Protein AF-A0A379WKY5-F1 (afdb_monomer_lite)

Structure (mmCIF, N/CA/C/O backbone):
data_AF-A0A379WKY5-F1
#
_entry.id   AF-A0A379WKY5-F1
#
loop_
_atom_site.group_PDB
_atom_site.id
_atom_site.type_symbol
_atom_site.label_atom_id
_atom_site.label_alt_id
_atom_site.label_comp_id
_atom_site.label_asym_id
_atom_site.label_entity_id
_atom_site.label_seq_id
_atom_site.pdbx_PDB_ins_code
_atom_site.Cartn_x
_atom_site.Cartn_y
_atom_site.Cartn_z
_atom_site.occupancy
_atom_site.B_iso_or_equiv
_atom_site.auth_seq_id
_atom_site.auth_comp_id
_atom_site.auth_asym_id
_atom_site.auth_atom_id
_atom_site.pdbx_PDB_model_num
ATOM 1 N N . MET A 1 1 ? 5.762 -23.354 29.849 1.00 63.06 1 MET A N 1
ATOM 2 C CA . MET A 1 1 ? 4.582 -22.729 30.491 1.00 63.06 1 MET A CA 1
ATOM 3 C C . MET A 1 1 ? 4.704 -21.207 30.547 1.00 63.06 1 MET A C 1
ATOM 5 O O . MET A 1 1 ? 3.848 -20.543 29.982 1.00 63.06 1 MET A O 1
ATOM 9 N N . SER A 1 2 ? 5.755 -20.634 31.151 1.00 80.88 2 SER A N 1
ATOM 10 C CA . SER A 1 2 ? 5.950 -19.170 31.210 1.00 80.88 2 SER A CA 1
ATOM 11 C C . SER A 1 2 ? 6.168 -18.521 29.837 1.00 80.88 2 SER A C 1
ATOM 13 O O . SER A 1 2 ? 5.559 -17.500 29.547 1.00 80.88 2 SER A O 1
ATOM 15 N N . GLU A 1 3 ? 6.966 -19.130 28.958 1.00 87.94 3 GLU A N 1
ATOM 16 C CA . GLU A 1 3 ? 7.247 -18.569 27.624 1.00 87.94 3 GLU A CA 1
ATOM 17 C C . GLU A 1 3 ? 6.011 -18.522 26.713 1.00 87.94 3 GLU A C 1
ATOM 19 O O . GLU A 1 3 ? 5.796 -17.538 26.015 1.00 87.94 3 GLU A O 1
ATOM 24 N N . GLN A 1 4 ? 5.144 -19.540 26.770 1.00 92.00 4 GLN A N 1
ATOM 25 C CA . GLN A 1 4 ? 3.870 -19.546 26.036 1.00 92.00 4 GLN A CA 1
ATOM 26 C C . GLN A 1 4 ? 2.934 -18.434 26.515 1.00 92.00 4 GLN A C 1
ATOM 28 O O . GLN A 1 4 ? 2.257 -17.804 25.707 1.00 92.00 4 GLN A O 1
ATOM 33 N N . PHE A 1 5 ? 2.918 -18.174 27.824 1.00 93.50 5 PHE A N 1
ATOM 34 C CA . PHE A 1 5 ? 2.142 -17.081 28.398 1.00 93.50 5 PHE A CA 1
ATOM 35 C C . PHE A 1 5 ? 2.673 -15.709 27.954 1.00 93.50 5 PHE A C 1
ATOM 37 O O . PHE A 1 5 ? 1.889 -14.845 27.569 1.00 93.50 5 PHE A O 1
ATOM 44 N N . LEU A 1 6 ? 3.997 -15.524 27.924 1.00 95.19 6 LEU A N 1
ATOM 45 C CA . LEU A 1 6 ? 4.616 -14.294 27.416 1.00 95.19 6 LEU A CA 1
ATOM 46 C C . LEU A 1 6 ? 4.352 -14.087 25.918 1.00 95.19 6 LEU A C 1
ATOM 48 O O . LEU A 1 6 ? 4.023 -12.975 25.509 1.00 95.19 6 LEU A O 1
ATOM 52 N N . TYR A 1 7 ? 4.419 -15.150 25.113 1.00 95.50 7 TYR A N 1
ATOM 53 C CA . TYR A 1 7 ? 4.087 -15.099 23.688 1.00 95.50 7 TYR A CA 1
ATOM 54 C C . TYR A 1 7 ? 2.615 -14.731 23.448 1.00 95.50 7 TYR A C 1
ATOM 56 O O . TYR A 1 7 ? 2.308 -13.897 22.596 1.00 95.50 7 TYR A O 1
ATOM 64 N N . PHE A 1 8 ? 1.699 -15.301 24.236 1.00 95.62 8 PHE A N 1
ATOM 65 C CA . PHE A 1 8 ? 0.283 -14.938 24.188 1.00 95.62 8 PHE A CA 1
ATOM 66 C C . PHE A 1 8 ? 0.066 -13.456 24.521 1.00 95.62 8 PHE A C 1
ATOM 68 O O . PHE A 1 8 ? -0.631 -12.760 23.783 1.00 95.62 8 PHE A O 1
ATOM 75 N N . LEU A 1 9 ? 0.701 -12.953 25.586 1.00 96.06 9 LEU A N 1
ATOM 76 C CA . LEU A 1 9 ? 0.624 -11.537 25.948 1.00 96.06 9 LEU A CA 1
ATOM 77 C C . LEU A 1 9 ? 1.175 -10.638 24.840 1.00 96.06 9 LEU A C 1
ATOM 79 O O . LEU A 1 9 ? 0.523 -9.663 24.473 1.00 96.06 9 LEU A O 1
ATOM 83 N N . GLN A 1 10 ? 2.326 -10.984 24.264 1.00 96.69 10 GLN A N 1
ATOM 84 C CA . GLN A 1 10 ? 2.897 -10.251 23.136 1.00 96.69 10 GLN A CA 1
ATOM 85 C C . GLN A 1 10 ? 1.910 -10.176 21.967 1.00 96.69 10 GLN A C 1
ATOM 87 O O . GLN A 1 10 ? 1.703 -9.100 21.406 1.00 96.69 10 GLN A O 1
ATOM 92 N N . GLN A 1 11 ? 1.261 -11.290 21.622 1.00 97.38 11 GLN A N 1
ATOM 93 C CA . GLN A 1 11 ? 0.344 -11.305 20.492 1.00 97.38 11 GLN A CA 1
ATOM 94 C C . GLN A 1 11 ? -0.980 -10.596 20.772 1.00 97.38 11 GLN A C 1
ATOM 96 O O . GLN A 1 11 ? -1.547 -9.984 19.867 1.00 97.38 11 GLN A O 1
ATOM 101 N N . MET A 1 12 ? -1.425 -10.588 22.027 1.00 97.38 12 MET A N 1
ATOM 102 C CA . MET A 1 12 ? -2.538 -9.752 22.465 1.00 97.38 12 MET A CA 1
ATOM 103 C C . MET A 1 12 ? -2.213 -8.264 22.268 1.00 97.38 12 MET A C 1
ATOM 105 O O . MET A 1 12 ? -3.011 -7.545 21.669 1.00 97.38 12 MET A O 1
ATOM 109 N N . PHE A 1 13 ? -1.031 -7.808 22.698 1.00 97.50 13 PHE A N 1
ATOM 110 C CA . PHE A 1 13 ? -0.608 -6.420 22.489 1.00 97.50 13 PHE A CA 1
ATOM 111 C C . PHE A 1 13 ? -0.462 -6.080 21.004 1.00 97.50 13 PHE A C 1
ATOM 113 O 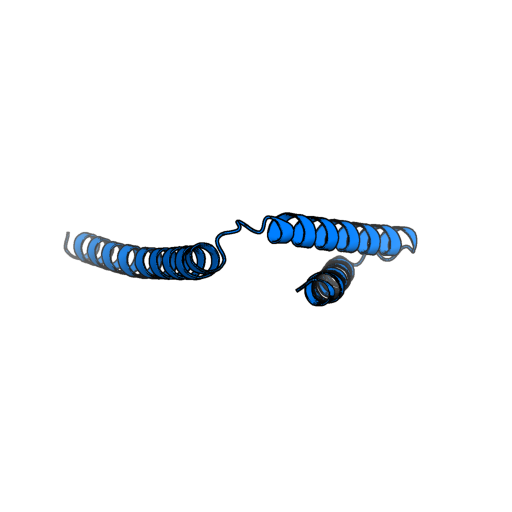O . PHE A 1 13 ? -1.014 -5.073 20.568 1.00 97.50 13 PHE A O 1
ATOM 120 N N . ASN A 1 14 ? 0.177 -6.943 20.210 1.00 97.19 14 ASN A N 1
ATOM 121 C CA . ASN A 1 14 ? 0.280 -6.756 18.760 1.00 97.19 14 ASN A CA 1
ATOM 122 C C . ASN A 1 14 ? -1.103 -6.649 18.098 1.00 97.19 14 ASN A C 1
ATOM 124 O O . ASN A 1 14 ? -1.318 -5.786 17.247 1.00 97.19 14 ASN A O 1
ATOM 128 N N . GLY A 1 15 ? -2.050 -7.498 18.510 1.00 97.06 15 GLY A N 1
ATOM 129 C CA . GLY A 1 15 ? -3.427 -7.475 18.023 1.00 97.06 15 GLY A CA 1
ATOM 130 C C . GLY A 1 15 ? -4.149 -6.174 18.371 1.00 97.06 15 GLY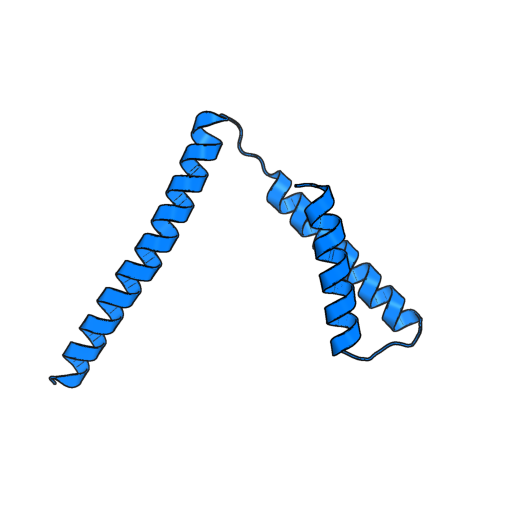 A C 1
ATOM 131 O O . GLY A 1 15 ? -4.798 -5.591 17.505 1.00 97.06 15 GLY A O 1
ATOM 132 N N . VAL A 1 16 ? -3.992 -5.676 19.602 1.00 97.69 16 VAL A N 1
ATOM 133 C CA . VAL A 1 16 ? -4.562 -4.386 20.025 1.00 97.69 16 VAL A CA 1
ATOM 134 C C . VAL A 1 16 ? -3.934 -3.228 19.255 1.00 97.69 16 VAL A C 1
ATOM 136 O O . VAL A 1 16 ? -4.661 -2.340 18.812 1.00 97.69 16 VAL A O 1
ATOM 139 N N . THR A 1 17 ? -2.617 -3.231 19.046 1.00 97.44 17 THR A N 1
ATOM 140 C CA . THR A 1 17 ? -1.930 -2.191 18.270 1.00 97.44 17 THR A CA 1
ATOM 141 C C . THR A 1 17 ? -2.433 -2.161 16.829 1.00 97.44 17 THR A C 1
ATOM 143 O O . THR A 1 17 ? -2.923 -1.123 16.386 1.00 97.44 17 THR A O 1
ATOM 146 N N . LEU A 1 18 ? -2.396 -3.296 16.123 1.00 97.12 18 LEU A N 1
ATOM 147 C CA . LEU A 1 18 ? -2.872 -3.390 14.738 1.00 97.12 18 LEU A CA 1
ATOM 148 C C . LEU A 1 18 ? -4.365 -3.059 14.625 1.00 97.12 18 LEU A C 1
ATOM 150 O O . LEU A 1 18 ? -4.767 -2.288 13.754 1.00 97.12 18 LEU A O 1
ATOM 154 N N . GLY A 1 19 ? -5.180 -3.583 15.544 1.00 97.50 19 GLY A N 1
ATOM 155 C CA . GLY A 1 19 ? -6.611 -3.300 15.606 1.00 97.50 19 GLY A CA 1
ATOM 156 C C . GLY A 1 19 ? -6.906 -1.816 15.823 1.00 97.50 19 GLY A C 1
ATOM 157 O O . GLY A 1 19 ? -7.772 -1.265 15.151 1.00 97.50 19 GLY A O 1
ATOM 158 N N . SER A 1 20 ? -6.147 -1.144 16.693 1.00 96.69 20 SER A N 1
ATOM 159 C CA . SER A 1 20 ? -6.287 0.296 16.949 1.00 96.69 20 SER A CA 1
ATOM 160 C C . SER A 1 20 ? -5.901 1.132 15.731 1.00 96.69 20 SER A C 1
ATOM 162 O O . SER A 1 20 ? -6.593 2.097 15.411 1.00 96.69 20 SER A O 1
ATOM 164 N N . THR A 1 21 ? -4.841 0.755 15.009 1.00 96.19 21 THR A N 1
ATOM 165 C CA . THR A 1 21 ? -4.473 1.408 13.744 1.00 96.19 21 THR A CA 1
ATOM 166 C C . THR A 1 21 ? -5.601 1.285 12.721 1.00 96.19 21 THR A C 1
ATOM 168 O O . THR A 1 21 ? -6.012 2.291 12.144 1.00 96.19 21 THR A O 1
ATOM 171 N N . TYR A 1 22 ? -6.153 0.084 12.528 1.00 94.00 22 TYR A N 1
ATOM 172 C CA . TYR A 1 22 ? -7.259 -0.120 11.589 1.00 94.00 22 TYR A CA 1
ATOM 173 C C . TYR A 1 22 ? -8.544 0.595 12.022 1.00 94.00 22 TYR A C 1
ATOM 175 O O . TYR A 1 22 ? -9.226 1.176 11.178 1.00 94.00 22 TYR A O 1
ATOM 183 N N . ALA A 1 23 ? -8.843 0.632 13.323 1.00 95.56 23 ALA A N 1
ATOM 184 C CA . ALA A 1 23 ? -9.975 1.380 13.860 1.00 95.56 23 ALA A CA 1
ATOM 185 C C . ALA A 1 23 ? -9.828 2.891 13.616 1.00 95.56 23 ALA A C 1
ATOM 187 O O . ALA A 1 23 ? -10.782 3.531 13.183 1.00 95.56 23 ALA A O 1
ATOM 188 N N . LEU A 1 24 ? -8.636 3.461 13.824 1.00 94.62 24 LEU A N 1
ATOM 189 C CA . LEU A 1 24 ? -8.365 4.875 13.543 1.00 94.62 24 LEU A CA 1
ATOM 190 C C . LEU A 1 24 ? -8.500 5.207 12.053 1.00 94.62 24 LEU A C 1
ATOM 192 O O . LEU A 1 24 ? -9.095 6.230 11.716 1.00 94.62 24 LEU A O 1
ATOM 196 N N . ILE A 1 25 ? -8.002 4.338 11.167 1.00 91.94 25 ILE A N 1
ATOM 197 C CA . ILE A 1 25 ? -8.167 4.499 9.714 1.00 91.94 25 ILE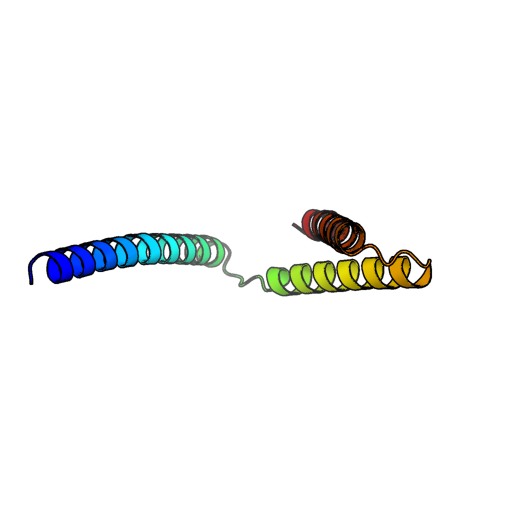 A CA 1
ATOM 198 C C . ILE A 1 25 ? -9.656 4.504 9.349 1.00 91.94 25 ILE A C 1
ATOM 200 O O . ILE A 1 25 ? -10.108 5.404 8.641 1.00 91.94 25 ILE A O 1
ATOM 204 N N . ALA A 1 26 ? -10.426 3.542 9.868 1.00 90.31 26 ALA A N 1
ATOM 205 C CA . ALA A 1 26 ? -11.861 3.447 9.619 1.00 90.31 26 ALA A CA 1
ATOM 206 C C . ALA A 1 26 ? -12.621 4.677 10.144 1.00 90.31 26 ALA A C 1
ATOM 208 O O . ALA A 1 26 ? -13.434 5.249 9.418 1.00 90.31 26 ALA A O 1
ATOM 209 N N . ILE A 1 27 ? -12.319 5.137 11.365 1.00 92.19 27 ILE A N 1
ATOM 210 C CA . ILE A 1 27 ? -12.911 6.355 11.936 1.00 92.19 27 ILE A CA 1
ATOM 211 C C . ILE A 1 27 ? -12.587 7.562 11.051 1.00 92.19 27 ILE A C 1
ATOM 213 O O . ILE A 1 27 ? -13.508 8.268 10.651 1.00 92.19 27 ILE A O 1
ATOM 217 N N . GLY A 1 28 ? -11.322 7.767 10.671 1.00 87.94 28 GLY A N 1
ATOM 218 C CA . GLY A 1 28 ? -10.925 8.850 9.764 1.00 87.94 28 GLY A CA 1
ATOM 219 C C . GLY A 1 2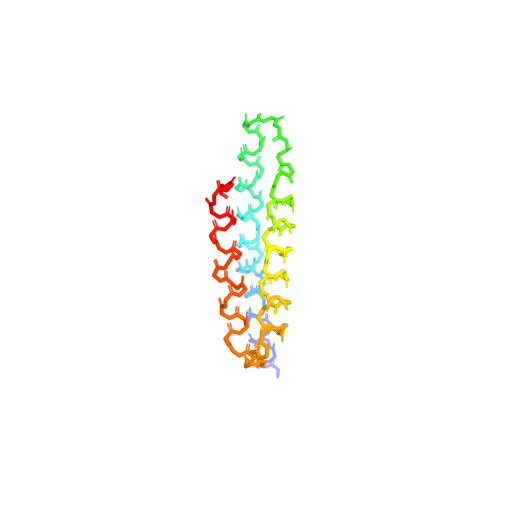8 ? -11.718 8.837 8.454 1.00 87.94 28 GLY A C 1
ATOM 220 O O . GLY A 1 28 ? -12.283 9.859 8.065 1.00 87.94 28 GLY A O 1
ATOM 221 N N . TYR A 1 29 ? -11.850 7.664 7.833 1.00 83.50 29 TYR A N 1
ATOM 222 C CA . TYR A 1 29 ? -12.629 7.473 6.607 1.00 83.50 29 TYR A CA 1
ATOM 223 C C . TYR A 1 29 ? -14.122 7.798 6.792 1.00 83.50 29 TYR A C 1
ATOM 225 O O . TYR A 1 29 ? -14.709 8.521 5.984 1.00 83.50 29 TYR A O 1
ATOM 233 N N . THR A 1 30 ? -14.741 7.315 7.874 1.00 83.75 30 THR A N 1
ATOM 234 C CA . THR A 1 30 ? -16.157 7.605 8.169 1.00 83.75 30 THR A CA 1
ATOM 235 C C . THR A 1 30 ? -16.406 9.064 8.540 1.00 83.75 30 THR A C 1
ATOM 237 O O . THR A 1 30 ? -17.462 9.586 8.204 1.00 83.75 30 THR A O 1
ATOM 240 N N . MET A 1 31 ? -15.453 9.754 9.175 1.00 83.56 31 MET A N 1
ATOM 241 C CA . MET A 1 31 ? -15.584 11.182 9.480 1.00 83.56 31 MET A CA 1
ATOM 242 C C . MET A 1 31 ? -15.510 12.034 8.212 1.00 83.56 31 MET A C 1
ATOM 244 O O . MET A 1 31 ? -16.344 12.917 8.024 1.00 83.56 31 MET A O 1
ATOM 248 N N . VAL A 1 32 ? -14.561 11.747 7.314 1.00 80.62 32 VAL A N 1
ATOM 249 C CA . VAL A 1 32 ? -14.430 12.471 6.040 1.00 80.62 32 VAL A CA 1
ATOM 250 C C . VAL A 1 32 ? -15.693 12.298 5.191 1.00 80.62 32 VAL A C 1
ATOM 252 O O . VAL A 1 32 ? -16.301 13.290 4.785 1.00 80.62 32 VAL A O 1
ATOM 255 N N . TYR A 1 33 ? -16.150 11.061 4.976 1.00 77.62 33 TYR A N 1
ATOM 256 C CA . TYR A 1 33 ? -17.357 10.818 4.179 1.00 77.62 33 TYR A CA 1
ATOM 257 C C . TYR A 1 33 ? -18.657 11.180 4.904 1.00 77.62 33 TYR A C 1
ATOM 259 O O . TYR A 1 33 ? -19.621 11.575 4.253 1.00 77.62 33 TYR A O 1
ATOM 267 N N . GLY A 1 34 ? -18.687 11.105 6.236 1.00 75.75 34 GLY A N 1
ATOM 268 C CA . GLY A 1 34 ? -19.835 11.501 7.051 1.00 75.75 34 GLY A CA 1
ATOM 269 C C . GLY A 1 34 ? -20.117 13.004 7.003 1.00 75.75 34 GLY A C 1
ATOM 270 O O . GLY A 1 34 ? -21.279 13.396 7.039 1.00 75.75 34 GLY A O 1
ATOM 271 N N . ILE A 1 35 ? -19.079 13.839 6.861 1.00 76.50 35 ILE A N 1
ATOM 272 C CA . ILE A 1 35 ? -19.228 15.294 6.681 1.00 76.50 35 ILE A CA 1
ATOM 273 C C . ILE A 1 35 ? -19.591 15.636 5.229 1.00 76.50 35 ILE A C 1
ATOM 275 O O . ILE A 1 35 ? -20.441 16.491 4.994 1.00 76.50 35 ILE A O 1
ATOM 279 N N . ILE A 1 36 ? -18.958 14.977 4.251 1.00 76.00 36 ILE A N 1
ATOM 280 C CA . ILE A 1 36 ? -19.172 15.258 2.819 1.00 76.00 36 ILE A CA 1
ATOM 281 C C . ILE A 1 36 ? -20.529 14.714 2.330 1.00 76.00 36 ILE A C 1
ATOM 283 O O . ILE A 1 36 ? -21.078 15.217 1.352 1.00 76.00 36 ILE A O 1
ATOM 287 N N . GLY A 1 37 ? -21.089 13.697 2.994 1.00 69.81 37 GLY A N 1
ATOM 288 C CA . GLY A 1 37 ? -22.395 13.115 2.662 1.00 69.81 37 GLY A CA 1
ATOM 289 C C . GLY A 1 37 ? -22.429 12.351 1.333 1.00 69.81 37 GLY A C 1
ATOM 290 O O . GLY A 1 37 ? -23.491 11.892 0.918 1.00 69.81 37 GLY A O 1
ATOM 291 N N . MET A 1 38 ? -21.282 12.194 0.665 1.00 69.50 38 MET A N 1
ATOM 292 C CA . MET A 1 38 ? -21.139 11.452 -0.586 1.00 69.50 38 MET A CA 1
ATOM 293 C C . MET A 1 38 ? -20.010 10.430 -0.465 1.00 69.50 38 MET A C 1
ATOM 295 O O . MET A 1 38 ? -18.886 10.767 -0.091 1.00 69.50 38 MET A O 1
ATOM 299 N N . ILE A 1 39 ? -20.308 9.178 -0.814 1.00 69.62 39 ILE A N 1
ATOM 300 C CA . ILE A 1 39 ? -19.314 8.108 -0.922 1.00 69.62 39 ILE A CA 1
ATOM 301 C C . ILE A 1 39 ? -18.606 8.293 -2.266 1.00 69.62 39 ILE A C 1
ATOM 303 O O . ILE A 1 39 ? -19.197 8.068 -3.320 1.00 69.62 39 ILE A O 1
ATOM 307 N N . ASN A 1 40 ? -17.353 8.747 -2.238 1.00 69.06 40 ASN A N 1
ATOM 308 C CA . ASN A 1 40 ? -16.558 8.897 -3.451 1.00 69.06 40 ASN A CA 1
ATOM 309 C C . ASN A 1 40 ? -15.911 7.551 -3.825 1.00 69.06 40 ASN A C 1
ATOM 311 O O . ASN A 1 40 ? -14.957 7.124 -3.176 1.00 69.06 40 ASN A O 1
ATOM 315 N N . PHE A 1 41 ? -16.408 6.898 -4.879 1.00 68.75 41 PHE A N 1
ATOM 316 C CA . PHE A 1 41 ? -15.822 5.668 -5.430 1.00 68.75 41 PHE A CA 1
ATOM 317 C C . PHE A 1 41 ? -14.648 5.914 -6.397 1.00 68.75 41 PHE A C 1
ATOM 319 O O . PHE A 1 41 ? -14.038 4.948 -6.857 1.00 68.75 41 PHE A O 1
ATOM 326 N N . ALA A 1 42 ? -14.269 7.174 -6.654 1.00 71.38 42 ALA A N 1
ATOM 327 C CA . ALA A 1 42 ? -13.175 7.522 -7.565 1.00 71.38 42 ALA A CA 1
ATOM 328 C C . ALA A 1 42 ? -11.830 6.913 -7.147 1.00 71.38 42 ALA A C 1
ATOM 330 O O . ALA A 1 42 ? -10.952 6.732 -7.982 1.00 71.38 42 ALA A O 1
ATOM 331 N N . HIS A 1 43 ? -11.662 6.525 -5.878 1.00 76.00 43 HIS A N 1
ATOM 332 C CA . HIS A 1 43 ? -10.429 5.874 -5.444 1.00 76.00 43 HIS A CA 1
ATOM 333 C C . HIS A 1 43 ? -10.179 4.545 -6.179 1.00 76.00 43 HIS A C 1
ATOM 335 O O . HIS A 1 43 ? -9.040 4.247 -6.536 1.00 76.00 43 HIS A O 1
ATOM 341 N N . GLY A 1 44 ? -11.240 3.782 -6.474 1.00 78.56 44 GLY A N 1
ATOM 342 C CA . GLY A 1 44 ? -11.141 2.551 -7.263 1.00 78.56 44 GLY A CA 1
ATOM 343 C C . GLY A 1 44 ? -10.838 2.818 -8.739 1.00 78.56 44 GLY A C 1
ATOM 344 O O . GLY A 1 44 ? -10.028 2.114 -9.339 1.00 78.56 44 GLY A O 1
ATOM 345 N N . GLU A 1 45 ? -11.432 3.866 -9.311 1.00 82.12 45 GLU A N 1
ATOM 346 C CA . GLU A 1 45 ? -11.208 4.261 -10.707 1.00 82.12 45 GLU A CA 1
ATOM 347 C C . GLU A 1 45 ? -9.779 4.775 -10.932 1.00 82.12 45 GLU A C 1
ATOM 349 O O . GLU A 1 45 ? -9.121 4.360 -11.886 1.00 82.12 45 GLU A O 1
ATOM 354 N N . VAL A 1 46 ? -9.249 5.595 -10.019 1.00 85.50 46 VAL A N 1
ATOM 355 C CA . VAL A 1 46 ? -7.863 6.094 -10.077 1.00 85.50 46 VAL A CA 1
ATOM 356 C C . VAL A 1 46 ? -6.856 4.945 -9.949 1.00 85.50 46 VAL A C 1
ATOM 358 O O . VAL A 1 46 ? -5.891 4.888 -10.715 1.00 85.50 46 VAL A O 1
ATOM 361 N N . TYR A 1 47 ? -7.107 3.979 -9.055 1.00 86.19 47 TYR A N 1
ATOM 362 C CA . TYR A 1 47 ? -6.291 2.761 -8.952 1.00 86.19 47 TYR A CA 1
ATOM 363 C C . TYR A 1 47 ? -6.301 1.954 -10.251 1.00 86.19 47 TYR A C 1
ATOM 365 O O . TYR A 1 47 ? -5.251 1.507 -10.724 1.00 86.19 47 TYR A O 1
ATOM 373 N N . MET A 1 48 ? -7.486 1.784 -10.841 1.00 90.00 48 MET A N 1
ATOM 374 C CA . MET A 1 48 ? -7.645 1.050 -12.087 1.00 90.00 48 MET A CA 1
ATOM 375 C C . MET A 1 48 ? -6.840 1.720 -13.205 1.00 90.00 48 MET A C 1
ATOM 377 O O . MET A 1 48 ? -6.016 1.060 -13.839 1.00 90.00 48 MET A O 1
ATOM 381 N N . ILE A 1 49 ? -6.999 3.031 -13.396 1.00 90.50 49 ILE A N 1
ATOM 382 C CA . ILE A 1 49 ? -6.281 3.793 -14.426 1.00 90.50 49 ILE A CA 1
ATOM 383 C C . ILE A 1 49 ? -4.761 3.705 -14.217 1.00 90.50 49 ILE A C 1
ATOM 385 O O . ILE A 1 49 ? -4.037 3.398 -15.166 1.00 90.50 49 ILE A O 1
ATOM 389 N N . GLY A 1 50 ? -4.266 3.891 -12.988 1.00 91.00 50 GLY A N 1
ATOM 390 C CA . GLY A 1 50 ? -2.837 3.766 -12.679 1.00 91.00 50 GLY A CA 1
ATOM 391 C C . GLY A 1 50 ? -2.272 2.376 -13.001 1.00 91.00 50 GLY A C 1
ATOM 392 O O . GLY A 1 50 ? -1.186 2.262 -13.577 1.00 91.00 50 GLY A O 1
ATOM 393 N N . SER A 1 51 ? -3.030 1.315 -12.703 1.00 91.31 51 SER A N 1
ATOM 394 C CA . SER A 1 51 ? -2.627 -0.066 -13.003 1.00 91.31 51 SER A CA 1
ATOM 395 C C . SER A 1 51 ? -2.586 -0.364 -14.507 1.00 91.31 51 SER A C 1
ATOM 397 O O . SER A 1 51 ? -1.611 -0.948 -14.985 1.00 91.31 51 SER A O 1
ATOM 399 N N . TYR A 1 52 ? -3.578 0.101 -15.274 1.00 94.38 52 TYR A N 1
ATOM 400 C CA . TYR A 1 52 ? -3.591 -0.059 -16.729 1.00 94.38 52 TYR A CA 1
ATOM 401 C C . TYR A 1 52 ? -2.454 0.714 -17.391 1.00 94.38 52 TYR A C 1
ATOM 403 O O . TYR A 1 52 ? -1.818 0.186 -18.299 1.00 94.38 52 TYR A O 1
ATOM 411 N N . VAL A 1 53 ? -2.143 1.928 -16.930 1.00 94.19 53 VAL A N 1
ATOM 412 C CA . VAL A 1 53 ? -1.005 2.680 -17.477 1.00 94.19 53 VAL A CA 1
ATOM 413 C C . VAL A 1 53 ? 0.316 1.967 -17.187 1.00 94.19 53 VAL A C 1
ATOM 415 O O . VAL A 1 53 ? 1.133 1.826 -18.096 1.00 94.19 53 VAL A O 1
ATOM 418 N N . SER A 1 54 ? 0.512 1.459 -15.968 1.00 94.81 54 SER A N 1
ATOM 419 C CA . SER A 1 54 ? 1.693 0.653 -15.629 1.00 94.81 54 SER A CA 1
ATOM 420 C C . SER A 1 54 ? 1.826 -0.570 -16.543 1.00 94.81 54 SER A C 1
ATOM 422 O O . SER A 1 54 ? 2.893 -0.808 -17.112 1.00 94.81 54 SER A O 1
ATOM 424 N N . PHE A 1 55 ? 0.723 -1.289 -16.778 1.00 95.00 55 PHE A N 1
ATOM 425 C CA . PHE A 1 55 ? 0.685 -2.413 -17.713 1.00 95.00 55 PHE A CA 1
ATOM 426 C C . PHE A 1 55 ? 1.064 -2.000 -19.142 1.00 95.00 55 PHE A C 1
ATOM 428 O O . PHE A 1 55 ? 1.895 -2.657 -19.765 1.00 95.00 55 PHE A O 1
ATOM 435 N N . MET A 1 56 ? 0.511 -0.895 -19.649 1.00 95.69 56 MET A N 1
ATOM 436 C CA . MET A 1 56 ? 0.816 -0.393 -20.993 1.00 95.69 56 MET A CA 1
ATOM 437 C C . MET A 1 56 ? 2.286 0.020 -21.139 1.00 95.69 56 MET A C 1
ATOM 439 O O . MET A 1 56 ? 2.893 -0.261 -22.170 1.00 95.69 56 MET A O 1
ATOM 443 N N . ILE A 1 57 ? 2.879 0.638 -20.111 1.00 95.06 57 ILE A N 1
ATOM 444 C CA . ILE A 1 57 ? 4.305 1.001 -20.092 1.00 95.06 57 ILE A CA 1
ATOM 445 C C . ILE A 1 57 ? 5.177 -0.254 -20.136 1.00 95.06 57 ILE A C 1
ATOM 447 O O . ILE A 1 57 ? 6.108 -0.326 -20.937 1.00 95.06 57 ILE A O 1
ATOM 451 N N . ILE A 1 58 ? 4.864 -1.254 -19.311 1.00 95.81 58 ILE A N 1
ATOM 452 C CA . ILE A 1 58 ? 5.600 -2.523 -19.284 1.00 95.81 58 ILE A CA 1
ATOM 453 C C . ILE A 1 58 ? 5.490 -3.230 -20.639 1.00 95.81 58 ILE A C 1
ATOM 455 O O . ILE A 1 58 ? 6.507 -3.641 -21.194 1.00 95.81 58 ILE A O 1
ATOM 459 N N . ALA A 1 59 ? 4.283 -3.319 -21.202 1.00 95.19 59 ALA A N 1
ATOM 460 C CA . ALA A 1 59 ? 4.052 -3.932 -22.506 1.00 95.19 59 ALA A CA 1
ATOM 461 C C . ALA A 1 59 ? 4.820 -3.208 -23.624 1.00 95.19 59 ALA A C 1
ATOM 463 O O . ALA A 1 59 ? 5.470 -3.858 -24.440 1.00 95.19 59 ALA A O 1
ATOM 464 N N . ALA A 1 60 ? 4.810 -1.871 -23.636 1.00 95.56 60 ALA A N 1
ATOM 465 C CA . ALA A 1 60 ? 5.552 -1.080 -24.615 1.00 95.56 60 ALA A CA 1
ATOM 466 C C . ALA A 1 60 ? 7.071 -1.291 -24.505 1.00 95.56 60 ALA A C 1
ATOM 468 O O . ALA A 1 60 ? 7.737 -1.475 -25.522 1.00 95.56 60 ALA A O 1
ATOM 469 N N . LEU A 1 61 ? 7.620 -1.318 -23.285 1.00 94.81 61 LEU A N 1
ATOM 470 C CA . LEU A 1 61 ? 9.046 -1.570 -23.055 1.00 94.81 61 LEU A CA 1
ATOM 471 C C . LEU A 1 61 ? 9.461 -2.977 -23.509 1.00 94.81 61 LEU A C 1
ATOM 473 O O . LEU A 1 61 ? 10.475 -3.115 -24.195 1.00 94.81 61 LEU A O 1
ATOM 477 N N . MET A 1 62 ? 8.650 -3.997 -23.217 1.00 93.81 62 MET A N 1
ATOM 478 C CA . MET A 1 62 ? 8.880 -5.362 -23.707 1.00 93.81 62 MET A CA 1
ATOM 479 C C . MET A 1 62 ? 8.832 -5.434 -25.241 1.00 93.81 62 MET A C 1
ATOM 481 O O . MET A 1 62 ? 9.679 -6.071 -25.861 1.00 93.81 62 MET A O 1
ATOM 485 N N . MET A 1 63 ? 7.899 -4.727 -25.893 1.00 94.00 63 MET A N 1
ATOM 486 C CA . MET A 1 63 ? 7.851 -4.655 -27.363 1.00 94.00 63 MET A CA 1
ATOM 487 C C . MET A 1 63 ? 9.092 -3.983 -27.972 1.00 94.00 63 MET A C 1
ATOM 489 O O . MET A 1 63 ? 9.447 -4.275 -29.113 1.00 94.00 63 MET A O 1
ATOM 493 N N . MET A 1 64 ? 9.767 -3.109 -27.222 1.00 93.00 64 MET A N 1
ATOM 494 C CA . MET A 1 64 ? 11.044 -2.499 -27.608 1.00 93.00 64 MET A CA 1
ATOM 495 C C . MET A 1 64 ? 12.261 -3.396 -27.307 1.00 93.00 64 MET A C 1
ATOM 497 O O . MET A 1 64 ? 13.394 -2.971 -27.530 1.00 93.00 64 MET A O 1
ATOM 501 N N . GLY A 1 65 ? 12.047 -4.623 -26.816 1.00 91.81 65 GLY A N 1
ATOM 502 C CA . GLY A 1 65 ? 13.101 -5.578 -26.456 1.00 91.81 65 GLY A CA 1
ATOM 503 C C . GLY A 1 65 ? 13.756 -5.305 -25.099 1.00 91.81 65 GLY A C 1
ATOM 504 O O . GLY A 1 65 ? 14.853 -5.797 -24.832 1.00 91.81 65 GLY A O 1
ATOM 505 N N . ILE A 1 66 ? 13.131 -4.482 -24.252 1.00 91.69 66 ILE A N 1
ATOM 506 C CA . ILE A 1 66 ? 13.615 -4.190 -22.903 1.00 91.69 66 ILE A CA 1
ATOM 507 C C . ILE A 1 66 ? 12.936 -5.153 -21.929 1.00 91.69 66 ILE A C 1
ATOM 509 O O . ILE A 1 66 ? 11.851 -4.879 -21.425 1.00 91.69 66 ILE A O 1
ATOM 513 N N . ASP A 1 67 ? 13.621 -6.250 -21.611 1.00 88.44 67 ASP A N 1
ATOM 514 C CA . ASP A 1 67 ? 13.073 -7.321 -20.759 1.00 88.44 67 ASP A CA 1
ATOM 515 C C . ASP A 1 67 ? 13.654 -7.323 -19.333 1.00 88.44 67 ASP A C 1
ATOM 517 O O . ASP A 1 67 ? 13.448 -8.241 -18.539 1.00 88.44 67 ASP A O 1
ATOM 521 N N . THR A 1 68 ? 14.409 -6.282 -18.980 1.00 93.81 68 THR A N 1
ATOM 522 C CA . THR A 1 68 ? 15.065 -6.170 -17.675 1.00 93.81 68 THR A CA 1
ATOM 523 C C . THR A 1 68 ? 14.034 -5.944 -16.562 1.00 93.81 68 THR A C 1
ATOM 525 O O . THR A 1 68 ? 13.526 -4.833 -16.395 1.00 93.81 68 THR A O 1
ATOM 528 N N . SER A 1 69 ? 13.772 -6.972 -15.744 1.00 89.38 69 SER A N 1
ATOM 529 C CA . SER A 1 69 ? 12.679 -6.982 -14.754 1.00 89.38 69 SER A CA 1
ATOM 530 C C . SER A 1 69 ? 12.643 -5.776 -13.812 1.00 89.38 69 SER A C 1
ATOM 532 O O . SER A 1 69 ? 11.576 -5.213 -13.584 1.00 89.38 69 SER A O 1
ATOM 534 N N . TRP A 1 70 ? 13.785 -5.346 -13.264 1.00 92.94 70 TRP A N 1
ATOM 535 C CA . TRP A 1 70 ? 13.801 -4.217 -12.322 1.00 92.94 70 TRP A CA 1
ATOM 536 C C . TRP A 1 70 ? 13.436 -2.890 -13.002 1.00 92.94 70 TRP A C 1
ATOM 538 O O . TRP A 1 70 ? 12.758 -2.059 -12.403 1.00 92.94 70 TRP A O 1
ATOM 548 N N . LEU A 1 71 ? 13.841 -2.716 -14.263 1.00 92.19 71 LEU A N 1
ATOM 549 C CA . LEU A 1 71 ? 13.574 -1.513 -15.045 1.00 92.19 71 LEU A CA 1
ATOM 550 C C . LEU A 1 71 ? 12.093 -1.431 -15.431 1.00 92.19 71 LEU A C 1
ATOM 552 O O . LEU A 1 71 ? 11.497 -0.362 -15.343 1.00 92.19 71 LEU A O 1
ATOM 556 N N . LEU A 1 72 ? 11.490 -2.567 -15.791 1.00 93.94 72 LEU A N 1
ATOM 557 C CA . LEU A 1 72 ? 10.061 -2.672 -16.091 1.00 93.94 72 LEU A CA 1
ATOM 558 C C . LEU A 1 72 ? 9.202 -2.313 -14.877 1.00 93.94 72 LEU A C 1
ATOM 560 O O . LEU A 1 72 ? 8.279 -1.505 -14.984 1.00 93.94 72 LEU A O 1
ATOM 564 N N . VAL A 1 73 ? 9.543 -2.863 -13.709 1.00 94.00 73 VAL A N 1
ATOM 565 C CA . VAL A 1 73 ? 8.842 -2.560 -12.454 1.00 94.00 73 VAL A CA 1
ATOM 566 C C . VAL A 1 73 ? 9.024 -1.092 -12.072 1.00 94.00 73 VAL A C 1
ATOM 568 O O . VAL A 1 73 ? 8.045 -0.433 -11.733 1.00 94.00 73 VAL A O 1
ATOM 571 N N . ALA A 1 74 ? 10.243 -0.551 -12.172 1.00 95.38 74 ALA A N 1
ATOM 572 C CA . ALA A 1 74 ? 10.505 0.853 -11.864 1.00 95.38 74 ALA A CA 1
ATOM 573 C C . ALA A 1 74 ? 9.737 1.801 -12.799 1.00 95.38 74 ALA A C 1
ATOM 575 O O . ALA A 1 74 ? 9.099 2.741 -12.329 1.00 95.38 74 ALA A O 1
ATOM 576 N N . ALA A 1 75 ? 9.747 1.541 -14.108 1.00 94.19 75 ALA A N 1
ATOM 577 C CA . ALA A 1 75 ? 9.051 2.364 -15.093 1.00 94.19 75 ALA A CA 1
ATOM 578 C C . ALA A 1 75 ? 7.525 2.308 -14.924 1.00 94.19 75 ALA A C 1
ATOM 580 O O . ALA A 1 75 ? 6.872 3.353 -14.925 1.00 94.19 75 ALA A O 1
ATOM 581 N N . GLY A 1 76 ? 6.959 1.114 -14.719 1.00 94.94 76 GLY A N 1
ATOM 582 C CA . GLY A 1 76 ? 5.531 0.949 -14.444 1.00 94.94 76 GLY A CA 1
ATOM 583 C C . GLY A 1 76 ? 5.106 1.635 -13.141 1.00 94.94 76 GLY A C 1
ATOM 584 O O . GLY A 1 76 ? 4.080 2.313 -13.099 1.00 94.94 76 GLY A O 1
ATOM 585 N N . PHE A 1 77 ? 5.930 1.538 -12.094 1.00 94.31 77 PHE A N 1
ATOM 586 C CA . PHE A 1 77 ? 5.680 2.195 -10.810 1.00 94.31 77 PHE A CA 1
ATOM 587 C C . PHE A 1 77 ? 5.722 3.724 -10.917 1.00 94.31 77 PHE A C 1
ATOM 589 O O . PHE A 1 77 ? 4.813 4.398 -10.434 1.00 94.31 77 PHE A O 1
ATOM 596 N N . ILE A 1 78 ? 6.726 4.277 -11.603 1.00 95.38 78 ILE A N 1
ATOM 597 C CA . ILE A 1 78 ? 6.819 5.721 -11.861 1.00 95.38 78 ILE A CA 1
ATOM 598 C C . ILE A 1 78 ? 5.610 6.193 -12.677 1.00 95.38 78 ILE A C 1
ATOM 600 O O . ILE A 1 78 ? 4.995 7.199 -12.328 1.00 95.38 78 ILE A O 1
ATOM 604 N N . GLY A 1 79 ? 5.226 5.452 -13.718 1.00 93.69 79 GLY A N 1
ATOM 605 C CA . GLY A 1 79 ? 4.044 5.764 -14.522 1.00 93.69 79 GLY A CA 1
ATOM 606 C C . GLY A 1 79 ? 2.751 5.774 -13.706 1.00 93.69 79 GLY A C 1
ATOM 607 O O . GLY A 1 79 ? 1.956 6.706 -13.827 1.00 93.69 79 GLY A O 1
ATOM 608 N N . ALA A 1 80 ? 2.570 4.785 -12.827 1.00 93.44 80 ALA A N 1
ATOM 609 C CA . ALA A 1 80 ? 1.423 4.720 -11.927 1.00 93.44 80 ALA A CA 1
ATOM 610 C C . ALA A 1 80 ? 1.391 5.899 -10.944 1.00 93.44 80 ALA A C 1
ATOM 612 O O . ALA A 1 80 ? 0.329 6.487 -10.762 1.00 93.44 80 ALA A O 1
ATOM 613 N N . ILE A 1 81 ? 2.532 6.285 -10.358 1.00 92.81 81 ILE A N 1
ATOM 614 C CA . ILE A 1 81 ? 2.622 7.451 -9.462 1.00 92.81 81 ILE A CA 1
ATOM 615 C C . ILE A 1 81 ? 2.227 8.728 -10.199 1.00 92.81 81 ILE A C 1
ATOM 617 O O . ILE A 1 81 ? 1.387 9.478 -9.706 1.00 92.81 81 ILE A O 1
ATOM 621 N N . ILE A 1 82 ? 2.810 8.973 -11.376 1.00 93.50 82 ILE A N 1
ATOM 622 C CA . ILE A 1 82 ? 2.554 10.197 -12.144 1.00 93.50 82 ILE A CA 1
ATOM 623 C C . ILE A 1 82 ? 1.062 10.310 -12.461 1.00 93.50 82 ILE A C 1
ATOM 625 O O . ILE A 1 82 ? 0.456 11.347 -12.203 1.00 93.50 82 ILE A O 1
ATOM 629 N N . ILE A 1 83 ? 0.454 9.232 -12.958 1.00 91.62 83 ILE A N 1
ATOM 630 C CA . ILE A 1 83 ? -0.960 9.235 -13.329 1.00 91.62 83 ILE A CA 1
ATOM 631 C C . ILE A 1 83 ? -1.868 9.322 -12.108 1.00 91.62 83 ILE A C 1
ATOM 633 O O . ILE A 1 83 ? -2.765 10.156 -12.104 1.00 91.62 83 ILE A O 1
ATOM 637 N N . ALA A 1 84 ? -1.637 8.527 -11.063 1.00 88.44 84 ALA A N 1
ATOM 638 C CA . ALA A 1 84 ? -2.467 8.576 -9.861 1.00 88.44 84 ALA A CA 1
ATOM 639 C C . ALA A 1 84 ? -2.419 9.963 -9.202 1.00 88.44 84 ALA A C 1
ATOM 641 O O . ALA A 1 84 ? -3.463 10.517 -8.876 1.00 88.44 84 ALA A O 1
A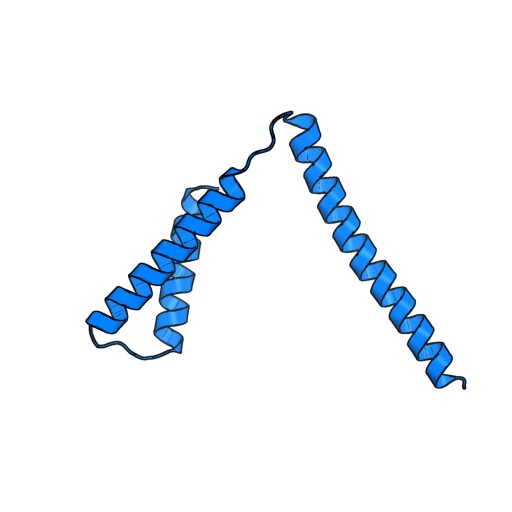TOM 642 N N . SER A 1 85 ? -1.230 10.569 -9.108 1.00 87.38 85 SER A N 1
ATOM 643 C CA . SER A 1 85 ? -1.055 11.902 -8.512 1.00 87.38 85 SER A CA 1
ATOM 644 C C . SER A 1 85 ? -1.724 13.035 -9.301 1.00 87.38 85 SER A C 1
ATOM 646 O O . SER A 1 85 ? -2.025 14.079 -8.731 1.00 87.38 85 SER A O 1
ATOM 648 N N . ALA A 1 86 ? -1.994 12.842 -10.597 1.00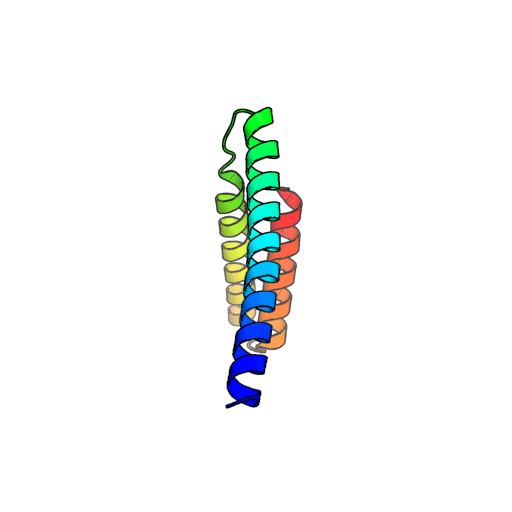 87.06 86 ALA A N 1
ATOM 649 C CA . ALA A 1 86 ? -2.721 13.813 -11.412 1.00 87.06 86 ALA A CA 1
ATOM 650 C C . ALA A 1 86 ? -4.234 13.837 -11.120 1.00 87.06 86 ALA A C 1
ATOM 652 O O . ALA A 1 86 ? -4.880 14.852 -11.382 1.00 87.06 86 ALA A O 1
ATOM 653 N N . TYR A 1 87 ? -4.800 12.742 -10.596 1.00 78.44 87 TYR A N 1
ATOM 654 C CA . TYR A 1 87 ? -6.237 12.608 -10.323 1.00 78.44 87 TYR A CA 1
ATOM 655 C C . TYR A 1 87 ? -6.615 12.774 -8.838 1.00 78.44 87 TYR A C 1
ATOM 657 O O . TYR A 1 87 ? -7.810 12.815 -8.539 1.00 78.44 87 TYR A O 1
ATOM 665 N N . GLY A 1 88 ? -5.637 12.928 -7.931 1.00 63.03 88 GLY A N 1
ATOM 666 C CA . GLY A 1 88 ? -5.857 13.234 -6.507 1.00 63.03 88 GLY A CA 1
ATOM 667 C C . GLY A 1 88 ? -5.025 12.394 -5.552 1.00 63.03 88 GLY A C 1
ATOM 668 O O . GLY A 1 88 ? -5.206 11.156 -5.553 1.00 63.03 88 GLY A O 1
#

Organism: Salmonella enterica I (NCBI:txid59201)

Secondary structure (DSSP, 8-state):
-HHHHHHHHHHHHHHHHHHHHHHHHHHHHHHHHHHH-S--THHHHHHHHHHHHHHHHHHHHHHTT---HHHHHHHHHHHHHHHHHHH-

Sequence (88 aa):
MSEQFLYFLQQMFNGVTLGSTYALIAIGYTMVYGIIGMINFAHGEVYMIGSYVSFMIIAALMMMGIDTSWLLVAAGFIGAIIIASAYG

pLDDT: mean 89.11, std 8.82, range [63.03, 97.69]

Radius of gyration: 21.04 Å; chains: 1; bounding box: 38×38×59 Å

Foldseek 3Di:
DVVVVVVVVVVVVVCVVVVVVVVVVVVVVCVVCVVVVDDDPVVVVLQVVLQVQLVVQLVVCVVVVNPPVVVSVVRSVVSSCVSSVVVD

InterPro domains:
  IPR001851 ABC transporter, permease [PF02653] (12-88)
  IPR052157 Branched-chain amino acid transport system permease [PTHR11795] (8-83)